Protein AF-A0A7V5UKW7-F1 (afdb_monomer_lite)

Structure (mmCIF, N/CA/C/O backbone):
data_AF-A0A7V5UKW7-F1
#
_entry.id   AF-A0A7V5UKW7-F1
#
loop_
_atom_site.group_PDB
_atom_site.id
_atom_site.type_symbol
_atom_site.label_atom_id
_atom_site.label_alt_id
_atom_site.label_comp_id
_atom_site.label_asym_id
_atom_site.label_entity_id
_atom_site.label_seq_id
_atom_site.pdbx_PDB_ins_code
_atom_site.Cartn_x
_atom_site.Cartn_y
_atom_site.Cartn_z
_atom_site.occupancy
_atom_site.B_iso_or_equiv
_atom_site.auth_seq_id
_atom_site.auth_comp_id
_atom_site.auth_asym_id
_atom_site.auth_atom_id
_atom_site.pdbx_PDB_model_num
ATOM 1 N N . MET A 1 1 ? -5.161 -12.274 12.667 1.00 72.94 1 MET A N 1
ATOM 2 C CA . MET A 1 1 ? -4.181 -13.152 11.978 1.00 72.94 1 MET A CA 1
ATOM 3 C C . MET A 1 1 ? -4.712 -13.756 10.675 1.00 72.94 1 MET A C 1
ATOM 5 O O . MET A 1 1 ? -4.048 -13.593 9.664 1.00 72.94 1 MET A O 1
ATOM 9 N N . ARG A 1 2 ? -5.899 -14.390 10.635 1.00 88.38 2 ARG A N 1
ATOM 10 C CA . ARG A 1 2 ? -6.433 -15.015 9.398 1.00 88.38 2 ARG A CA 1
ATOM 11 C C . ARG A 1 2 ? -6.588 -14.044 8.214 1.00 88.38 2 ARG A C 1
ATOM 13 O O . ARG A 1 2 ? -6.171 -14.371 7.112 1.00 88.38 2 ARG A O 1
ATOM 20 N N . ALA A 1 3 ? -7.128 -12.846 8.451 1.00 89.31 3 ALA A N 1
ATOM 21 C CA . ALA A 1 3 ? -7.309 -11.840 7.400 1.00 89.31 3 ALA A CA 1
ATOM 22 C C . ALA A 1 3 ? -5.970 -11.329 6.831 1.00 89.31 3 ALA A C 1
ATOM 24 O O . ALA A 1 3 ? -5.824 -11.208 5.622 1.00 89.31 3 ALA A O 1
ATOM 25 N N . THR A 1 4 ? -4.958 -11.126 7.679 1.00 92.06 4 THR A N 1
ATOM 26 C CA . THR A 1 4 ? -3.604 -10.732 7.250 1.00 92.06 4 THR A CA 1
ATOM 27 C C . THR A 1 4 ? -2.962 -11.784 6.340 1.00 92.06 4 THR A C 1
ATOM 29 O O . THR A 1 4 ? -2.372 -11.435 5.323 1.00 92.06 4 THR A O 1
ATOM 32 N N . LEU A 1 5 ? -3.122 -13.071 6.671 1.00 94.56 5 LEU A N 1
ATOM 33 C CA . LEU A 1 5 ? -2.644 -14.179 5.837 1.00 94.56 5 LEU A CA 1
ATOM 34 C C . LEU A 1 5 ? -3.385 -14.250 4.497 1.00 94.56 5 LEU A C 1
ATOM 36 O O . LEU A 1 5 ? -2.757 -14.452 3.464 1.00 94.56 5 LEU A O 1
ATOM 40 N N . ALA A 1 6 ? -4.703 -14.037 4.495 1.00 94.88 6 ALA A N 1
ATOM 41 C CA . ALA A 1 6 ? -5.484 -14.000 3.261 1.00 94.88 6 ALA A CA 1
ATOM 42 C C . ALA A 1 6 ? -5.029 -12.863 2.330 1.00 94.88 6 ALA A C 1
ATOM 44 O O . ALA A 1 6 ? -4.853 -13.087 1.136 1.00 94.88 6 ALA A O 1
ATOM 45 N N . VAL A 1 7 ? -4.768 -11.670 2.880 1.00 94.69 7 VAL A N 1
ATOM 46 C CA . VAL A 1 7 ? -4.233 -10.533 2.112 1.00 94.69 7 VAL A CA 1
ATOM 47 C C . VAL A 1 7 ? -2.843 -10.832 1.562 1.00 94.69 7 VAL A C 1
ATOM 49 O O . VAL A 1 7 ? -2.578 -10.543 0.401 1.00 94.69 7 VAL A O 1
ATOM 52 N N . MET A 1 8 ? -1.975 -11.463 2.354 1.00 94.81 8 MET A N 1
ATOM 53 C CA . MET A 1 8 ? -0.647 -11.874 1.895 1.00 94.81 8 MET A CA 1
ATOM 54 C C . MET A 1 8 ? -0.729 -12.839 0.705 1.00 94.81 8 MET A C 1
A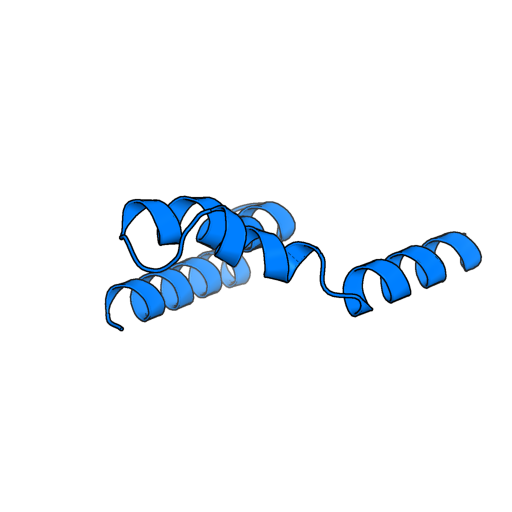TOM 56 O O . MET A 1 8 ? -0.051 -12.629 -0.297 1.00 94.81 8 MET A O 1
ATOM 60 N N . ILE A 1 9 ? -1.577 -13.870 0.790 1.00 96.75 9 ILE A N 1
ATOM 61 C CA . ILE A 1 9 ? -1.771 -14.840 -0.298 1.00 96.75 9 ILE A CA 1
ATOM 62 C C . ILE A 1 9 ? -2.344 -14.151 -1.540 1.00 96.75 9 ILE A C 1
ATOM 64 O O . ILE A 1 9 ? -1.904 -14.424 -2.653 1.00 96.75 9 ILE A O 1
ATOM 68 N N . TRP A 1 10 ? -3.290 -13.228 -1.358 1.00 95.88 10 TRP A N 1
ATOM 69 C CA . TRP A 1 10 ? -3.859 -12.452 -2.456 1.00 95.88 10 TRP A CA 1
ATOM 70 C C . TRP A 1 10 ? -2.785 -11.610 -3.162 1.00 95.88 10 TRP A C 1
ATOM 72 O O . TRP A 1 10 ? -2.626 -11.713 -4.378 1.00 95.88 10 TRP A O 1
ATOM 82 N N . MET A 1 11 ? -1.990 -10.842 -2.414 1.00 96.19 11 MET A N 1
ATOM 83 C CA . MET A 1 11 ? -0.898 -10.048 -2.986 1.00 96.19 11 MET A CA 1
ATOM 84 C C . MET A 1 11 ? 0.121 -10.927 -3.719 1.00 96.19 11 MET A C 1
ATOM 86 O O . MET A 1 11 ? 0.522 -10.590 -4.829 1.00 96.19 11 MET A O 1
ATOM 90 N N . ALA A 1 12 ? 0.485 -12.079 -3.146 1.00 96.38 12 ALA A N 1
ATOM 91 C CA . ALA A 1 12 ? 1.390 -13.032 -3.783 1.00 96.38 12 ALA A CA 1
ATOM 92 C C . ALA A 1 12 ? 0.830 -13.566 -5.111 1.00 96.38 12 ALA A C 1
ATOM 94 O O . ALA A 1 12 ? 1.556 -13.628 -6.102 1.00 96.38 12 ALA A O 1
ATOM 95 N N . ALA A 1 13 ? -0.464 -13.894 -5.158 1.00 96.75 13 ALA A N 1
ATOM 96 C CA . ALA A 1 13 ? -1.121 -14.334 -6.383 1.00 96.75 13 ALA A CA 1
ATOM 97 C C . ALA A 1 13 ? -1.104 -13.241 -7.462 1.00 96.75 13 ALA A C 1
ATOM 99 O O . ALA A 1 13 ? -0.779 -13.524 -8.612 1.00 96.75 13 ALA A O 1
ATOM 100 N N . TRP A 1 14 ? -1.405 -11.989 -7.106 1.00 96.62 14 TRP A N 1
ATOM 101 C CA . TRP A 1 14 ? -1.386 -10.863 -8.049 1.00 96.62 14 TRP A CA 1
ATOM 102 C C . TRP A 1 14 ? 0.012 -10.489 -8.530 1.00 96.62 14 TRP A C 1
ATOM 104 O O . TRP A 1 14 ? 0.160 -10.121 -9.690 1.00 96.62 1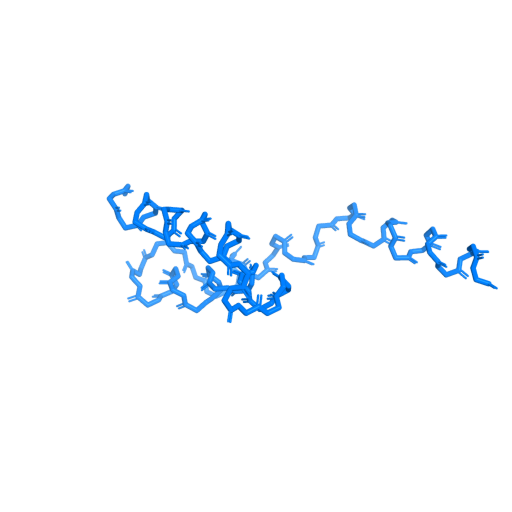4 TRP A O 1
ATOM 114 N N . TRP A 1 15 ? 1.033 -10.602 -7.681 1.00 95.19 15 TRP A N 1
ATOM 115 C CA . TRP A 1 15 ? 2.417 -10.410 -8.113 1.00 95.19 15 TRP A CA 1
ATOM 116 C C . TRP A 1 15 ? 2.886 -11.515 -9.053 1.00 95.19 15 TRP A C 1
ATOM 118 O O . TRP A 1 15 ? 3.510 -11.210 -10.059 1.00 95.19 15 TRP A O 1
ATOM 128 N N . LEU A 1 16 ? 2.558 -12.777 -8.764 1.00 96.25 16 LEU A N 1
ATOM 129 C CA . LEU A 1 16 ? 2.973 -13.902 -9.605 1.00 96.25 16 LEU A CA 1
ATOM 130 C C . LEU A 1 16 ? 2.282 -13.898 -10.972 1.00 96.25 16 LEU A C 1
ATOM 132 O O . LEU A 1 16 ? 2.866 -14.310 -11.966 1.00 96.25 16 LEU A O 1
ATOM 136 N N . THR A 1 17 ? 1.021 -13.471 -11.004 1.00 95.94 17 THR A N 1
ATOM 137 C CA . THR A 1 17 ? 0.214 -13.430 -12.233 1.00 95.94 17 THR A CA 1
ATOM 138 C C . THR A 1 17 ? 0.321 -12.107 -12.982 1.00 95.94 17 THR A C 1
ATOM 140 O O . THR A 1 17 ? -0.260 -11.990 -14.056 1.00 95.94 17 THR A O 1
ATOM 143 N N . GLU A 1 18 ? 1.010 -11.113 -12.413 1.00 92.75 18 GLU A N 1
ATOM 144 C CA . GLU A 1 18 ? 1.093 -9.744 -12.940 1.00 92.75 18 GLU A CA 1
ATOM 145 C C . GLU A 1 18 ? -0.285 -9.152 -13.303 1.00 92.75 18 GLU A C 1
ATOM 147 O O . GLU A 1 18 ? -0.432 -8.376 -14.245 1.00 92.75 18 GLU A O 1
ATOM 152 N N . ALA A 1 19 ? -1.324 -9.507 -12.537 1.00 91.75 19 ALA A N 1
ATOM 153 C CA . ALA A 1 19 ? -2.709 -9.138 -12.846 1.00 91.75 19 ALA A CA 1
ATOM 154 C C . ALA A 1 19 ? -2.954 -7.615 -12.838 1.00 91.75 19 ALA A C 1
ATOM 156 O O . ALA A 1 19 ? -3.872 -7.124 -13.493 1.00 91.75 19 ALA A O 1
ATOM 157 N N . THR A 1 20 ? -2.145 -6.867 -12.083 1.00 93.69 20 THR A N 1
ATOM 158 C CA . THR A 1 20 ? -2.157 -5.401 -12.005 1.00 93.69 20 THR A CA 1
ATOM 159 C C . THR A 1 20 ? -0.732 -4.866 -11.871 1.00 93.69 20 THR A C 1
ATOM 161 O O . THR A 1 20 ? 0.181 -5.613 -11.521 1.00 93.69 20 THR A O 1
ATOM 164 N N . ALA A 1 21 ? -0.535 -3.556 -12.064 1.00 93.69 21 ALA A N 1
ATOM 165 C CA . ALA A 1 21 ? 0.757 -2.919 -11.810 1.00 93.69 21 ALA A CA 1
ATOM 166 C C . ALA A 1 21 ? 1.253 -3.207 -10.380 1.00 93.69 21 ALA A C 1
ATOM 168 O O . ALA A 1 21 ? 0.477 -3.162 -9.422 1.00 93.69 21 ALA A O 1
ATOM 169 N N . ILE A 1 22 ? 2.561 -3.446 -10.230 1.00 92.75 22 ILE A N 1
ATOM 170 C CA . ILE A 1 22 ? 3.188 -3.810 -8.946 1.00 92.75 22 ILE A CA 1
ATOM 171 C C . ILE A 1 22 ? 2.824 -2.816 -7.831 1.00 92.75 22 ILE A C 1
ATOM 173 O O . ILE A 1 22 ? 2.496 -3.229 -6.716 1.00 92.75 22 ILE A O 1
ATOM 177 N N . ALA A 1 23 ? 2.820 -1.515 -8.145 1.00 92.31 23 ALA A N 1
ATOM 178 C CA . ALA A 1 23 ? 2.454 -0.453 -7.209 1.00 92.31 23 ALA A CA 1
ATOM 179 C C . ALA A 1 23 ? 0.989 -0.549 -6.744 1.00 92.31 23 ALA A C 1
ATOM 181 O O . ALA A 1 23 ? 0.699 -0.326 -5.572 1.00 92.31 23 ALA A O 1
ATOM 182 N N . THR A 1 24 ? 0.067 -0.930 -7.632 1.00 93.56 24 THR A N 1
ATOM 183 C CA . THR A 1 24 ? -1.353 -1.107 -7.300 1.00 93.56 24 THR A CA 1
ATOM 184 C C . THR A 1 24 ? -1.545 -2.254 -6.313 1.00 93.56 24 THR A C 1
ATOM 186 O O . THR A 1 24 ? -2.213 -2.076 -5.297 1.00 93.56 24 THR A O 1
ATOM 189 N N . THR A 1 25 ? -0.900 -3.402 -6.550 1.00 94.62 25 THR A N 1
ATOM 190 C CA . THR A 1 25 ? -0.928 -4.537 -5.613 1.00 94.62 25 THR A CA 1
ATOM 191 C C . THR A 1 25 ? -0.329 -4.152 -4.261 1.00 94.62 25 THR A C 1
ATOM 193 O O . THR A 1 25 ? -0.882 -4.499 -3.220 1.00 94.62 25 THR A O 1
ATOM 196 N N . ALA A 1 26 ? 0.767 -3.385 -4.255 1.00 93.56 26 ALA A N 1
ATOM 197 C CA . ALA A 1 26 ? 1.419 -2.932 -3.030 1.00 93.56 26 ALA A CA 1
ATOM 198 C C . ALA A 1 26 ? 0.543 -1.995 -2.184 1.00 93.56 26 ALA A C 1
ATOM 200 O O . ALA A 1 26 ? 0.721 -1.958 -0.971 1.00 93.56 26 ALA A O 1
ATOM 201 N N . LEU A 1 27 ? -0.409 -1.268 -2.783 1.00 94.50 27 LEU A N 1
ATOM 202 C CA . LEU A 1 27 ? -1.353 -0.383 -2.085 1.00 94.50 27 LEU A CA 1
ATOM 203 C C . LEU A 1 27 ? -2.580 -1.114 -1.513 1.00 94.50 27 LEU A C 1
ATOM 205 O O . LEU A 1 27 ? -3.322 -0.538 -0.722 1.00 94.50 27 LEU A O 1
ATOM 209 N N . LEU A 1 28 ? -2.803 -2.382 -1.865 1.00 93.88 28 LEU A N 1
ATOM 210 C CA . LEU A 1 28 ? -3.974 -3.154 -1.438 1.00 93.88 28 LEU A CA 1
ATOM 211 C C . LEU A 1 28 ? -4.168 -3.214 0.098 1.00 93.88 28 LEU A C 1
ATOM 213 O O . LEU A 1 28 ? -5.297 -3.007 0.557 1.00 93.88 28 LEU A O 1
ATOM 217 N N . PRO A 1 29 ? -3.121 -3.404 0.929 1.00 92.44 29 PRO A N 1
ATOM 218 C CA . PRO A 1 29 ? -3.252 -3.379 2.388 1.00 92.44 29 PRO A CA 1
ATOM 219 C C . PRO A 1 29 ? -3.818 -2.071 2.943 1.00 92.44 29 PRO A C 1
ATOM 221 O O . PRO A 1 29 ? -4.520 -2.101 3.952 1.00 92.44 29 PRO A O 1
ATOM 224 N N . LEU A 1 30 ? -3.565 -0.937 2.278 1.00 93.94 30 LEU A N 1
ATOM 225 C CA . LEU A 1 30 ? -4.030 0.382 2.711 1.00 93.94 30 LEU A CA 1
ATOM 226 C C . LEU A 1 30 ? -5.561 0.473 2.760 1.00 93.94 30 LEU A C 1
ATOM 228 O O . LEU A 1 30 ? -6.109 1.186 3.595 1.00 93.94 30 LEU A O 1
ATOM 232 N N . ILE A 1 31 ? -6.245 -0.268 1.886 1.00 92.44 31 ILE A N 1
ATOM 233 C CA . ILE A 1 31 ? -7.710 -0.321 1.815 1.00 92.44 31 ILE A CA 1
ATOM 234 C C . ILE A 1 31 ? -8.239 -1.491 2.644 1.00 92.44 31 ILE A C 1
ATOM 236 O O . ILE A 1 31 ? -9.209 -1.361 3.392 1.00 92.44 31 ILE A O 1
ATOM 240 N N . VAL A 1 32 ? -7.593 -2.651 2.525 1.00 94.19 32 VAL A N 1
ATOM 241 C CA . VAL A 1 32 ? -8.106 -3.898 3.091 1.00 94.19 32 VAL A CA 1
ATOM 242 C C . VAL A 1 32 ? -7.918 -3.951 4.608 1.00 94.19 32 VAL A C 1
ATOM 244 O O . VAL A 1 32 ? -8.813 -4.394 5.325 1.00 94.19 32 VAL A O 1
ATOM 247 N N . PHE A 1 33 ? -6.797 -3.468 5.146 1.00 93.81 33 PHE A N 1
ATOM 248 C CA . PHE A 1 33 ? -6.548 -3.539 6.590 1.00 93.81 33 PHE A CA 1
ATOM 249 C C . PHE A 1 33 ? -7.535 -2.709 7.422 1.00 93.81 33 PHE A C 1
ATOM 251 O O . PHE A 1 33 ? -8.028 -3.253 8.414 1.00 93.81 33 PHE A O 1
ATOM 258 N N . PRO A 1 34 ? -7.897 -1.473 7.033 1.00 92.25 34 PRO A N 1
ATOM 259 C CA . PRO A 1 34 ? -8.948 -0.717 7.712 1.00 92.25 34 PRO A CA 1
ATOM 260 C C . PRO A 1 34 ? -10.323 -1.372 7.597 1.00 92.25 34 PRO A C 1
ATOM 262 O O . PRO A 1 34 ? -11.059 -1.409 8.580 1.00 92.25 34 PRO A O 1
ATOM 265 N N . LEU A 1 35 ? -10.655 -1.939 6.430 1.00 92.12 35 LEU A N 1
ATOM 266 C CA . LEU A 1 35 ? -11.953 -2.576 6.190 1.00 92.12 35 LEU A CA 1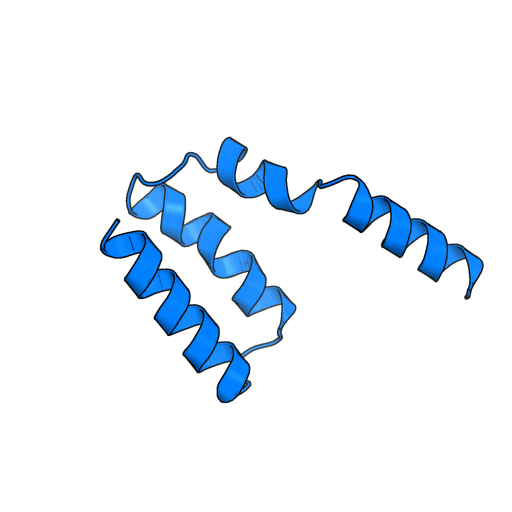
ATOM 267 C C . LEU A 1 35 ? -12.179 -3.800 7.090 1.00 92.12 35 LEU A C 1
ATOM 269 O O . LEU A 1 35 ? -13.288 -4.034 7.560 1.00 92.12 35 LEU A O 1
ATOM 273 N N . PHE A 1 36 ? -11.117 -4.559 7.364 1.00 91.62 36 PHE A N 1
ATOM 274 C CA . PHE A 1 36 ? -11.149 -5.723 8.253 1.00 91.62 36 PHE A CA 1
ATOM 275 C C . PHE A 1 36 ? -10.748 -5.406 9.706 1.00 91.62 36 PHE A C 1
ATOM 277 O O . PHE A 1 36 ? -10.560 -6.332 10.495 1.00 91.62 36 PHE A O 1
ATOM 284 N N . GLY A 1 37 ? -10.590 -4.126 10.071 1.00 88.88 37 GLY A N 1
ATOM 285 C CA . GLY A 1 37 ? -10.238 -3.706 11.434 1.00 88.88 37 GLY A CA 1
ATOM 286 C C . GLY A 1 37 ? -8.859 -4.183 11.913 1.00 88.88 37 GLY A C 1
ATOM 287 O O . GLY A 1 37 ? -8.653 -4.360 13.109 1.00 88.88 37 GLY A O 1
ATOM 288 N N . ILE A 1 38 ? -7.923 -4.436 10.991 1.00 91.44 38 ILE A N 1
ATOM 289 C CA . ILE A 1 38 ? -6.573 -4.940 11.293 1.00 91.44 38 ILE A CA 1
ATOM 290 C C . ILE A 1 38 ? -5.660 -3.801 11.757 1.00 91.44 38 ILE A C 1
ATOM 292 O O . ILE A 1 38 ? -4.936 -3.956 12.736 1.00 91.44 38 ILE A O 1
ATOM 296 N N . ARG A 1 39 ? -5.673 -2.679 11.028 1.00 91.00 39 ARG A N 1
ATOM 297 C CA . ARG A 1 39 ? -4.971 -1.427 11.345 1.00 91.00 39 ARG A CA 1
ATOM 298 C C . ARG A 1 39 ? -5.770 -0.247 10.815 1.00 91.00 39 ARG A C 1
ATOM 300 O O . ARG A 1 39 ? -6.516 -0.391 9.849 1.00 91.00 39 ARG A O 1
ATOM 307 N N . THR A 1 40 ? -5.596 0.923 11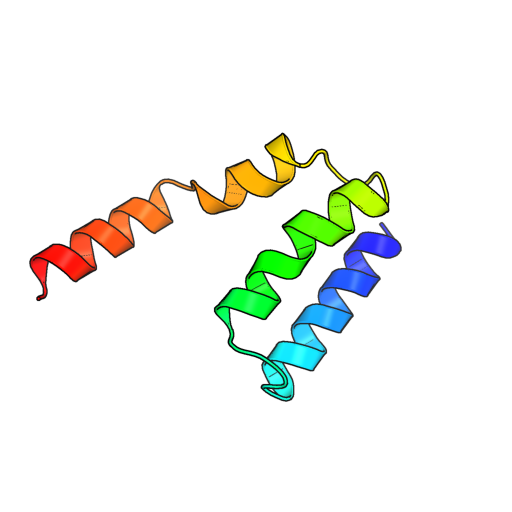.416 1.00 93.00 40 THR A N 1
ATOM 308 C CA . THR A 1 40 ? -6.184 2.162 10.895 1.00 93.00 40 THR A CA 1
ATOM 309 C C . THR A 1 40 ? -5.524 2.574 9.576 1.00 93.00 40 THR A C 1
ATOM 311 O O . THR A 1 40 ? -4.383 2.206 9.294 1.00 93.00 40 THR A O 1
ATOM 314 N N . VAL A 1 41 ? -6.212 3.399 8.775 1.00 91.81 41 VAL A N 1
ATOM 315 C CA . VAL A 1 41 ? -5.647 3.958 7.528 1.00 91.81 41 VAL A CA 1
ATOM 316 C C . VAL A 1 41 ? -4.336 4.694 7.811 1.00 91.81 41 VAL A C 1
ATOM 318 O O . VAL A 1 41 ? -3.380 4.553 7.061 1.00 91.81 41 VAL A O 1
ATOM 321 N N . ARG A 1 42 ? -4.270 5.449 8.917 1.00 92.25 42 ARG A N 1
ATOM 322 C CA . ARG A 1 42 ? -3.072 6.199 9.318 1.00 92.25 42 ARG A CA 1
ATOM 323 C C . ARG A 1 42 ? -1.893 5.272 9.604 1.00 92.25 42 ARG A C 1
ATOM 325 O O . ARG A 1 42 ? -0.792 5.536 9.140 1.00 92.25 42 ARG A O 1
ATOM 332 N N . GLU A 1 43 ? -2.123 4.203 10.359 1.00 92.69 43 GLU A N 1
ATOM 333 C CA . GLU A 1 43 ? -1.079 3.229 10.691 1.00 92.69 43 GLU A CA 1
ATOM 334 C C . GLU A 1 43 ? -0.627 2.437 9.463 1.00 92.69 43 GLU A C 1
ATOM 336 O O . GLU A 1 43 ? 0.560 2.176 9.317 1.00 92.69 43 GLU A O 1
ATOM 341 N N . ALA A 1 44 ? -1.550 2.070 8.569 1.00 91.31 44 ALA A N 1
ATOM 342 C CA . ALA A 1 44 ? -1.211 1.389 7.323 1.00 91.31 44 ALA A CA 1
ATOM 343 C C . ALA A 1 44 ? -0.458 2.314 6.346 1.00 91.31 44 ALA A C 1
ATOM 345 O O . ALA A 1 44 ? 0.478 1.875 5.687 1.00 91.31 44 ALA A O 1
ATOM 346 N N . ALA A 1 45 ? -0.826 3.598 6.282 1.00 92.50 45 ALA A N 1
ATOM 347 C CA . ALA A 1 45 ? -0.172 4.598 5.437 1.00 92.50 45 ALA A CA 1
ATOM 348 C C . ALA A 1 45 ? 1.261 4.922 5.884 1.00 92.50 45 ALA A C 1
ATOM 350 O O . ALA A 1 45 ? 2.095 5.261 5.048 1.00 92.50 45 ALA A O 1
ATOM 351 N N . ALA A 1 46 ? 1.553 4.818 7.185 1.00 92.62 46 ALA A N 1
ATOM 352 C CA . ALA A 1 46 ? 2.862 5.157 7.741 1.00 92.62 46 ALA A CA 1
ATOM 353 C C . ALA A 1 46 ? 4.007 4.344 7.107 1.00 92.62 46 ALA A C 1
ATOM 355 O O . ALA A 1 46 ? 5.083 4.887 6.868 1.00 92.62 46 ALA A O 1
ATOM 356 N N . GLU A 1 47 ? 3.756 3.080 6.757 1.00 91.06 47 GLU A N 1
ATOM 357 C CA . GLU A 1 47 ? 4.748 2.195 6.128 1.00 91.06 47 GLU A CA 1
ATOM 358 C C . GLU A 1 47 ? 5.160 2.670 4.718 1.00 91.06 47 GLU A C 1
ATOM 360 O O . GLU A 1 47 ? 6.287 2.439 4.284 1.00 91.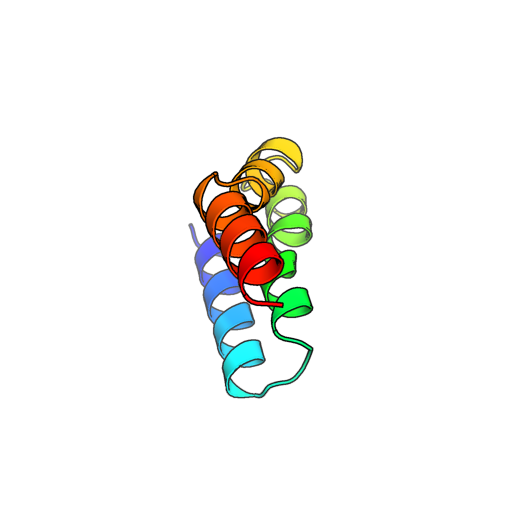06 47 GLU A O 1
ATOM 365 N N . TYR A 1 48 ? 4.293 3.408 4.013 1.00 92.00 48 TYR A N 1
ATOM 366 C CA . TYR A 1 48 ? 4.603 3.983 2.693 1.00 92.00 48 TYR A CA 1
ATOM 367 C C . TYR A 1 48 ? 5.439 5.267 2.777 1.00 92.00 48 TYR A C 1
ATOM 369 O O . TYR A 1 48 ? 5.927 5.750 1.758 1.00 92.00 48 TYR A O 1
ATOM 377 N N . ALA A 1 49 ? 5.627 5.815 3.979 1.00 92.81 49 ALA A N 1
ATOM 378 C CA . ALA A 1 49 ? 6.484 6.966 4.247 1.00 92.81 49 ALA A CA 1
ATOM 379 C C . ALA A 1 49 ? 7.795 6.563 4.949 1.00 92.81 49 ALA A C 1
ATOM 381 O O . ALA A 1 49 ? 8.442 7.391 5.593 1.00 92.81 49 ALA A O 1
ATOM 382 N N . HIS A 1 50 ? 8.197 5.292 4.847 1.00 94.56 50 HIS A N 1
ATOM 383 C CA . HIS A 1 50 ? 9.422 4.803 5.466 1.00 94.56 50 HIS A CA 1
ATOM 384 C C . HIS A 1 50 ? 10.660 5.554 4.918 1.00 94.56 50 HIS A C 1
ATOM 386 O O . HIS A 1 50 ? 10.783 5.697 3.698 1.00 94.56 50 HIS A O 1
ATOM 392 N N . PRO A 1 51 ? 11.628 5.983 5.759 1.00 95.19 51 PRO A N 1
ATOM 393 C CA . PRO A 1 51 ? 12.791 6.770 5.323 1.00 95.19 51 PRO A CA 1
ATOM 394 C C . PRO A 1 51 ? 13.595 6.156 4.170 1.00 95.19 51 PRO A C 1
ATOM 396 O O . PRO A 1 51 ? 14.128 6.878 3.332 1.00 95.19 51 PRO A O 1
ATOM 399 N N . MET A 1 52 ? 13.646 4.821 4.086 1.00 95.56 52 MET A N 1
ATOM 400 C CA . MET A 1 52 ? 14.283 4.121 2.960 1.00 95.56 52 MET A CA 1
ATOM 401 C C . MET A 1 52 ? 13.650 4.471 1.606 1.00 95.56 52 MET A C 1
ATOM 403 O O . MET A 1 52 ? 14.376 4.610 0.631 1.00 95.56 52 MET A O 1
ATOM 407 N N . ILE A 1 53 ? 12.328 4.661 1.532 1.00 94.62 53 ILE A N 1
ATOM 408 C CA . ILE A 1 53 ? 11.636 5.025 0.284 1.00 94.62 53 ILE A CA 1
ATOM 409 C C . ILE A 1 53 ? 12.126 6.394 -0.198 1.00 94.62 53 ILE A C 1
ATOM 411 O O . ILE A 1 53 ? 12.461 6.557 -1.369 1.00 94.62 53 ILE A O 1
ATOM 41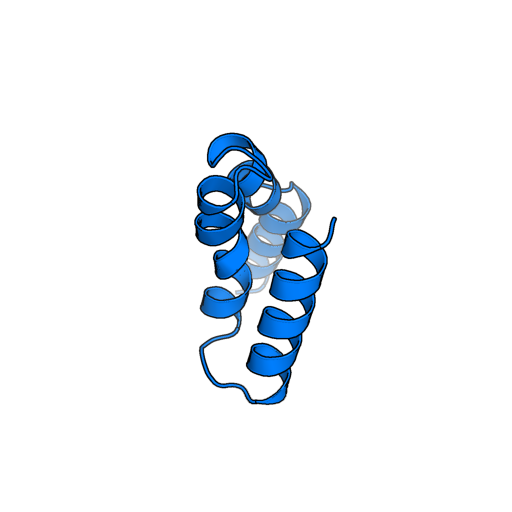5 N N . PHE A 1 54 ? 12.245 7.358 0.718 1.00 94.44 54 PHE A N 1
ATOM 416 C CA . PHE A 1 54 ? 12.775 8.687 0.410 1.00 94.44 54 PHE A CA 1
ATOM 417 C C . PHE A 1 54 ? 14.265 8.664 0.057 1.00 94.44 54 PHE A C 1
ATOM 419 O O . PHE A 1 54 ? 14.689 9.416 -0.817 1.00 94.44 54 PHE A O 1
ATOM 426 N N . LEU A 1 55 ? 15.052 7.785 0.684 1.00 96.62 55 LEU A N 1
ATOM 427 C CA . LEU A 1 55 ? 16.454 7.576 0.325 1.00 96.62 55 LEU A CA 1
ATOM 428 C C . LEU A 1 55 ? 16.592 7.058 -1.114 1.00 96.62 55 LEU A C 1
ATOM 430 O O . LEU A 1 55 ? 17.386 7.602 -1.876 1.00 96.62 55 LEU A O 1
ATOM 434 N N . PHE A 1 56 ? 15.803 6.049 -1.499 1.00 96.06 56 PHE A N 1
ATOM 435 C CA . PHE A 1 56 ? 15.784 5.543 -2.874 1.00 96.06 56 PHE A CA 1
ATOM 436 C C . PHE A 1 56 ? 15.308 6.608 -3.861 1.00 96.06 56 PHE A C 1
ATOM 438 O O . PHE A 1 56 ? 15.939 6.786 -4.896 1.00 96.06 56 PHE A O 1
ATOM 445 N N . LEU A 1 57 ? 14.257 7.364 -3.523 1.00 96.19 57 LEU A N 1
ATOM 446 C CA . LEU A 1 57 ? 13.789 8.490 -4.332 1.00 96.19 57 LEU A CA 1
ATOM 447 C C . LEU A 1 57 ? 14.904 9.522 -4.561 1.00 96.19 57 LEU A C 1
ATOM 449 O O . LEU A 1 57 ? 15.157 9.897 -5.701 1.00 96.19 57 LEU A O 1
ATOM 453 N N . GLY A 1 58 ? 15.596 9.947 -3.500 1.00 96.06 58 GLY A N 1
ATOM 454 C CA . GLY A 1 58 ? 16.731 10.866 -3.600 1.00 96.06 58 GLY A CA 1
ATOM 455 C C . GLY A 1 58 ? 17.876 10.294 -4.439 1.00 96.06 58 GLY A C 1
ATOM 456 O O . GLY A 1 58 ? 18.423 10.994 -5.284 1.00 96.06 58 GLY A O 1
ATOM 457 N N . GLY A 1 59 ? 18.189 9.006 -4.266 1.00 96.56 59 GLY A N 1
ATOM 458 C CA . GLY A 1 59 ? 19.182 8.303 -5.080 1.00 96.56 59 GLY A CA 1
ATOM 459 C C . GLY A 1 59 ? 18.821 8.264 -6.568 1.00 96.56 59 GLY A C 1
ATOM 460 O O . GLY A 1 59 ? 19.677 8.532 -7.405 1.00 96.56 59 GLY A O 1
ATOM 461 N N . PHE A 1 60 ? 17.555 7.999 -6.906 1.00 95.62 60 PHE A N 1
ATOM 462 C CA . PHE A 1 60 ? 17.079 8.009 -8.293 1.00 95.62 60 PHE A CA 1
ATOM 463 C C . PHE A 1 60 ? 17.085 9.408 -8.912 1.00 95.62 60 PHE A C 1
ATOM 465 O O . PHE A 1 60 ? 17.419 9.536 -10.083 1.00 95.62 60 PHE A O 1
ATOM 472 N N . LEU A 1 61 ? 16.762 10.450 -8.138 1.00 97.00 61 LEU A N 1
ATOM 473 C CA . LEU A 1 61 ? 16.819 11.838 -8.609 1.00 97.00 61 LEU A CA 1
ATOM 474 C C . LEU A 1 61 ? 18.247 12.305 -8.914 1.00 97.00 61 LEU A C 1
ATOM 476 O O . LEU A 1 61 ? 18.427 13.096 -9.827 1.00 97.00 61 LEU A O 1
ATOM 480 N N . ILE A 1 62 ? 19.245 11.839 -8.156 1.00 96.88 62 ILE A N 1
ATOM 481 C CA . ILE A 1 62 ? 20.663 12.151 -8.410 1.00 96.88 62 ILE A CA 1
ATOM 482 C C . ILE A 1 62 ? 21.191 11.388 -9.632 1.00 96.88 62 ILE A C 1
ATOM 484 O O . ILE A 1 62 ? 22.083 11.873 -10.321 1.00 96.88 62 ILE A O 1
ATOM 488 N N . ALA A 1 63 ? 20.690 10.171 -9.856 1.00 96.31 63 ALA A N 1
ATOM 489 C CA . ALA A 1 63 ? 21.135 9.309 -10.947 1.00 96.31 63 ALA A CA 1
ATOM 490 C C . ALA A 1 63 ? 20.588 9.718 -12.327 1.00 96.31 63 ALA A C 1
ATOM 492 O O . ALA A 1 63 ? 21.140 9.275 -13.335 1.00 96.31 63 ALA A O 1
ATOM 493 N N . LEU A 1 64 ? 19.500 10.495 -12.359 1.00 87.38 64 LEU A N 1
ATOM 494 C CA . LEU A 1 64 ? 18.875 11.032 -13.570 1.00 87.38 64 LEU A CA 1
ATOM 495 C C . LEU A 1 64 ? 19.632 12.258 -14.097 1.00 87.38 64 LEU A C 1
ATOM 497 O O . LEU A 1 64 ? 19.838 12.311 -15.330 1.00 87.38 64 LEU A O 1
#

pLDDT: mean 93.44, std 3.39, range [72.94, 97.0]

Sequence (64 aa):
MRATLAVMIWMAAWWLTEATAIATTALLPLIVFPLFGIRTVREAAAEYAHPMIFLFLGGFLIAL

Radius of gyration: 14.03 Å; chains: 1; bounding box: 33×27×26 Å

Secondary structure (DSSP, 8-state):
-HHHHHHHHHHHHHHHHT-S-HHHHHHHHHHHHHHTTSS-HHHHHHGGG-HHHHHHHHHHHHH-

Foldseek 3Di:
DVQVVVLVVVLVVCVVVVVDPNVVSVCVCLPSCVVVVNDHNVVSVVVVVPVVNVVVVVVVVVVD